Protein AF-V5GYV6-F1 (afdb_monomer_lite)

Radius of gyration: 22.4 Å; chains: 1; bounding box: 56×64×52 Å

Secondary structure (DSSP, 8-state):
---------------------TT-EEEETTEEEEEEEEEEETTEEEEEEEEEESSGGG--BSSEETTEE----SSTT-EEEE-GGG-B--EEHHHHHIIIII-TT-HHHHHHHHHHHHHHHHHTT-SS---TTHHHHHHHHS-GGG-S----TTS-EEE--STT--

Sequence (166 aa):
MLSKGTTSSEMVAESAIPDHNVGGRIECCGHFGTIKYIGPVEGHPGVWLGIDWDDIERGKHNGTVNGIHYFNTRHPKSGSFLRREKVNFGQSLITAIRMRYGERGDELTAKIEEQQLLNFQQSINAPFLELVGFDKIVDKQSDFNSLEVVNVRLQHVNNIGTPYEL

pLDDT: mean 82.66, std 18.91, range [28.53, 98.44]

Organism: Anoplophora glabripennis (NCBI:txid217634)

Foldseek 3Di:
DDDDDDDDDDDDDPPCDPPQDQQAWWDFPHWIWGFFAWQDDPPDDDIKTKTQTPDQQPFQAQQDDPNDHGGGHPDGGRIDIDDPVRIGRFDAPLVLLCLVQADDDPVVSVVVVVVVVVVVCVVVVPPDDDDPPVVVVSVQSNPPVNDPDDDSPPRRHTHNDDPPPD

Structure (mmCIF, N/CA/C/O backbone):
data_AF-V5GYV6-F1
#
_entry.id   AF-V5GYV6-F1
#
loop_
_atom_site.group_PDB
_atom_site.id
_atom_site.type_symbol
_atom_site.label_atom_id
_atom_site.label_alt_id
_atom_site.label_comp_id
_atom_site.label_asym_id
_atom_site.label_entity_id
_atom_site.label_seq_id
_atom_site.pdbx_PDB_ins_code
_atom_site.Cartn_x
_atom_site.Cartn_y
_atom_site.Cartn_z
_atom_site.occupancy
_atom_site.B_iso_or_equiv
_atom_site.auth_seq_id
_atom_site.auth_comp_id
_atom_site.auth_asym_id
_atom_site.auth_atom_id
_atom_site.pdbx_PDB_model_num
ATOM 1 N N . MET A 1 1 ? -20.667 53.707 -2.206 1.00 39.41 1 MET A N 1
ATOM 2 C CA . MET A 1 1 ? -21.195 52.400 -1.765 1.00 39.41 1 MET A CA 1
ATOM 3 C C . MET A 1 1 ? -20.204 51.335 -2.188 1.00 39.41 1 MET A C 1
ATOM 5 O O . MET A 1 1 ? -19.917 51.219 -3.369 1.00 39.41 1 MET A O 1
ATOM 9 N N . LEU A 1 2 ? -19.606 50.663 -1.208 1.00 38.09 2 LEU A N 1
ATOM 10 C CA . LEU A 1 2 ? -18.697 49.535 -1.396 1.00 38.09 2 LEU A CA 1
ATOM 11 C C . LEU A 1 2 ? -19.501 48.312 -1.856 1.00 38.09 2 LEU A C 1
ATOM 13 O O . LEU A 1 2 ? -20.466 47.956 -1.183 1.00 38.09 2 LEU A O 1
ATOM 17 N N . SER A 1 3 ? -19.072 47.642 -2.926 1.00 43.31 3 SER A N 1
ATOM 18 C CA . SER A 1 3 ? -19.415 46.237 -3.166 1.00 43.31 3 SER A CA 1
ATOM 19 C C . SER A 1 3 ? -18.134 45.413 -3.109 1.00 43.31 3 SER A C 1
ATOM 21 O O . SER A 1 3 ? -17.240 45.568 -3.935 1.00 43.31 3 SER A O 1
ATOM 23 N N . LYS A 1 4 ? -18.063 44.575 -2.074 1.00 39.91 4 LYS A N 1
ATOM 24 C CA . LYS A 1 4 ? -17.133 43.451 -1.881 1.00 39.91 4 LYS A CA 1
ATOM 25 C C . LYS A 1 4 ? -17.383 42.458 -3.042 1.00 39.91 4 LYS A C 1
ATOM 27 O O . LYS A 1 4 ? -18.522 42.362 -3.478 1.00 39.91 4 LYS A O 1
ATOM 32 N N . GLY A 1 5 ? -16.393 41.856 -3.701 1.00 34.19 5 GLY A N 1
ATOM 33 C CA . GLY A 1 5 ? -15.470 40.837 -3.186 1.00 34.19 5 GLY A CA 1
ATOM 34 C C . GLY A 1 5 ? -16.038 39.433 -3.469 1.00 34.19 5 GLY A C 1
ATOM 35 O O . GLY A 1 5 ? -17.245 39.276 -3.314 1.00 34.19 5 GLY A O 1
ATOM 36 N N . THR A 1 6 ? -15.164 38.460 -3.805 1.00 28.53 6 THR A N 1
ATOM 37 C CA . THR A 1 6 ? -15.408 36.985 -3.874 1.00 28.53 6 THR A CA 1
ATOM 38 C C . THR A 1 6 ? -15.789 36.470 -5.284 1.00 28.53 6 THR A C 1
ATOM 40 O O . THR A 1 6 ? -16.764 36.942 -5.848 1.00 28.53 6 THR A O 1
ATOM 43 N N . THR A 1 7 ? -15.096 35.533 -5.956 1.00 31.25 7 THR A N 1
ATOM 44 C CA . THR A 1 7 ? -13.918 34.687 -5.642 1.00 31.25 7 THR A CA 1
ATOM 45 C C . THR A 1 7 ? -13.363 34.081 -6.935 1.00 31.25 7 THR A C 1
ATOM 47 O O . THR A 1 7 ? -14.131 33.621 -7.776 1.00 31.25 7 THR A O 1
ATOM 50 N N . SER A 1 8 ? -12.035 33.985 -7.027 1.00 44.38 8 SER A N 1
ATOM 51 C CA . SER A 1 8 ? -11.345 32.929 -7.774 1.00 44.38 8 SER A CA 1
ATOM 52 C C . SER A 1 8 ? -11.657 31.567 -7.154 1.00 44.38 8 SER A C 1
ATOM 54 O O . SER A 1 8 ? -11.610 31.463 -5.930 1.00 44.38 8 SER A O 1
ATOM 56 N N . SER A 1 9 ? -11.916 30.554 -7.985 1.00 41.16 9 SER A N 1
ATOM 57 C CA . SER A 1 9 ? -11.639 29.120 -7.767 1.00 41.16 9 SER A CA 1
ATOM 58 C C . SER A 1 9 ? -12.742 28.268 -8.395 1.00 41.16 9 SER A C 1
ATOM 60 O O . SER A 1 9 ? -13.664 27.839 -7.708 1.00 41.16 9 SER A O 1
ATOM 62 N N . GLU A 1 10 ? -12.608 27.966 -9.684 1.00 33.41 10 GLU A N 1
ATOM 63 C CA . GLU A 1 10 ? -13.287 26.822 -10.292 1.00 33.41 10 GLU A CA 1
ATOM 64 C C . GLU A 1 10 ? -12.214 25.889 -10.871 1.00 33.41 10 GLU A C 1
ATOM 66 O O . GLU A 1 10 ? -11.711 26.060 -11.975 1.00 33.41 10 GLU A O 1
ATOM 71 N N . MET A 1 11 ? -11.794 24.970 -9.995 1.00 33.12 11 MET A N 1
ATOM 72 C CA . MET A 1 11 ? -11.531 23.557 -10.274 1.00 33.12 11 MET A CA 1
ATOM 73 C C . MET A 1 11 ? -10.503 23.232 -11.366 1.00 33.12 11 MET A C 1
ATOM 75 O O . MET A 1 11 ? -10.836 22.848 -12.485 1.00 33.12 11 MET A O 1
ATOM 79 N N . VAL A 1 12 ? -9.228 23.247 -10.972 1.00 33.56 12 VAL A N 1
ATOM 80 C CA . VAL A 1 12 ? -8.207 22.441 -11.649 1.00 33.56 12 VAL A CA 1
ATOM 81 C C . VAL A 1 12 ? -8.351 21.002 -11.152 1.00 33.56 12 VAL A C 1
ATOM 83 O O . VAL A 1 12 ? -8.190 20.750 -9.961 1.00 33.56 12 VAL A O 1
ATOM 86 N N . ALA A 1 13 ? -8.723 20.120 -12.083 1.00 32.81 13 ALA A N 1
ATOM 87 C CA . ALA A 1 13 ? -8.663 18.659 -12.065 1.00 32.81 13 ALA A CA 1
ATOM 88 C C . ALA A 1 13 ? -8.327 18.006 -10.712 1.00 32.81 13 ALA A C 1
ATOM 90 O O . ALA A 1 13 ? -7.162 17.856 -10.343 1.00 32.81 13 ALA A O 1
ATOM 91 N N . GLU A 1 14 ? -9.362 17.517 -10.031 1.00 32.22 14 GLU A N 1
ATOM 92 C CA . GLU A 1 14 ? -9.207 16.433 -9.069 1.00 32.22 14 GLU A CA 1
ATOM 93 C C . GLU A 1 14 ? -8.737 15.211 -9.862 1.00 32.22 14 GLU A C 1
ATOM 95 O O . GLU A 1 14 ? -9.519 14.526 -10.523 1.00 32.22 14 GLU A O 1
ATOM 100 N N . SER A 1 15 ? -7.419 15.005 -9.891 1.00 34.53 15 SER A N 1
ATOM 101 C CA . SER A 1 15 ? -6.814 13.765 -10.356 1.00 34.53 15 SER A CA 1
ATOM 102 C C . SER A 1 15 ? -7.553 12.631 -9.661 1.00 34.53 15 SER A C 1
ATOM 104 O O . SER A 1 15 ? -7.604 12.636 -8.432 1.00 34.53 15 SER A O 1
ATOM 106 N N . ALA A 1 16 ? -8.153 11.710 -10.410 1.00 36.97 16 ALA A N 1
ATOM 107 C CA . ALA A 1 16 ? -8.852 10.562 -9.854 1.00 36.97 16 ALA A CA 1
ATOM 108 C C . ALA A 1 16 ? -7.884 9.746 -8.980 1.00 36.97 16 ALA A C 1
ATOM 110 O O . ALA A 1 16 ? -7.143 8.892 -9.465 1.00 36.97 16 ALA A O 1
ATOM 111 N N . ILE A 1 17 ? -7.848 10.057 -7.684 1.00 42.44 17 ILE A N 1
ATOM 112 C CA . ILE A 1 17 ? -7.145 9.269 -6.682 1.00 42.44 17 ILE A CA 1
ATOM 113 C C . ILE A 1 17 ? -7.894 7.935 -6.656 1.00 42.44 17 ILE A C 1
ATOM 115 O O . ILE A 1 17 ? -9.115 7.957 -6.492 1.00 42.44 17 ILE A O 1
ATOM 119 N N . PRO A 1 18 ? -7.225 6.780 -6.833 1.00 51.72 18 PRO A N 1
ATOM 120 C CA . PRO A 1 18 ? -7.911 5.505 -6.740 1.00 51.72 18 PRO A CA 1
ATOM 121 C C . PRO A 1 18 ? -8.629 5.451 -5.394 1.00 51.72 18 PRO A C 1
ATOM 123 O O . PRO A 1 18 ? -8.003 5.693 -4.360 1.00 51.72 18 PRO A O 1
ATOM 126 N N . ASP A 1 19 ? -9.929 5.162 -5.394 1.00 60.88 19 ASP A N 1
ATOM 127 C CA . ASP A 1 19 ? -10.680 4.969 -4.159 1.00 60.88 19 ASP A CA 1
ATOM 128 C C . ASP A 1 19 ? -10.000 3.853 -3.359 1.00 60.88 19 ASP A C 1
ATOM 130 O O . ASP A 1 19 ? -10.041 2.667 -3.698 1.00 60.88 19 ASP A O 1
ATOM 134 N N . HIS A 1 20 ? -9.258 4.249 -2.325 1.00 75.69 20 HIS A N 1
ATOM 135 C CA . HIS A 1 20 ? -8.551 3.316 -1.465 1.00 75.69 20 HIS A CA 1
ATOM 136 C C . HIS A 1 20 ? -9.592 2.609 -0.613 1.00 75.69 20 HIS A C 1
ATOM 138 O O . HIS A 1 20 ? -10.056 3.146 0.390 1.00 75.69 20 HIS A O 1
ATOM 144 N N . ASN A 1 21 ? -9.971 1.417 -1.055 1.00 88.38 21 ASN A N 1
ATOM 145 C CA . ASN A 1 21 ? -11.055 0.644 -0.476 1.00 88.38 21 ASN A CA 1
ATOM 146 C C . ASN A 1 21 ? -10.567 -0.291 0.632 1.00 88.38 21 ASN A C 1
ATOM 148 O O . ASN A 1 21 ? -9.391 -0.664 0.716 1.00 88.38 21 ASN A O 1
ATOM 152 N N . VAL A 1 22 ? -11.509 -0.729 1.468 1.00 94.25 22 VAL A N 1
ATOM 153 C CA . VAL A 1 22 ? -11.291 -1.868 2.365 1.00 94.25 22 VAL A CA 1
ATOM 154 C C . VAL A 1 22 ? -10.826 -3.073 1.538 1.00 94.25 22 VAL A C 1
ATOM 156 O O . VAL A 1 22 ? -11.363 -3.359 0.472 1.00 94.25 22 VAL A O 1
ATOM 159 N N . GLY A 1 23 ? -9.797 -3.764 2.022 1.00 93.88 23 GLY A N 1
ATOM 160 C CA . GLY A 1 23 ? -9.088 -4.827 1.309 1.00 93.88 23 GLY A CA 1
ATOM 161 C C . GLY A 1 23 ? -7.826 -4.356 0.581 1.00 93.88 23 GLY A C 1
ATOM 162 O O . GLY A 1 23 ? -6.965 -5.185 0.286 1.00 93.88 23 GLY A O 1
ATOM 163 N N . GLY A 1 24 ? -7.663 -3.048 0.358 1.00 92.38 24 GLY A N 1
ATOM 164 C CA . GLY A 1 24 ? -6.474 -2.472 -0.270 1.00 92.38 24 GLY A CA 1
ATOM 165 C C . GLY A 1 24 ? -5.199 -2.698 0.547 1.00 92.38 24 GLY A C 1
ATOM 166 O O . GLY A 1 24 ? -5.217 -2.658 1.782 1.00 92.38 24 GLY A O 1
ATOM 167 N N . ARG A 1 25 ? -4.080 -2.938 -0.145 1.00 93.81 25 ARG A N 1
ATOM 168 C CA . ARG A 1 25 ? -2.759 -3.094 0.478 1.00 93.81 25 ARG A CA 1
ATOM 169 C C . ARG A 1 25 ? -2.057 -1.756 0.576 1.00 93.81 25 ARG A C 1
ATOM 171 O O . ARG A 1 25 ? -2.108 -0.963 -0.360 1.00 93.81 25 ARG A O 1
ATOM 178 N N . ILE A 1 26 ? -1.382 -1.543 1.692 1.00 95.25 26 ILE A N 1
ATOM 179 C CA . ILE A 1 26 ? -0.704 -0.291 1.986 1.00 95.25 26 ILE A CA 1
ATOM 180 C C . ILE A 1 26 ? 0.700 -0.526 2.518 1.00 95.25 26 ILE A C 1
ATOM 182 O O . ILE A 1 26 ? 1.036 -1.626 2.964 1.00 95.25 26 ILE A O 1
ATOM 186 N N . GLU A 1 27 ? 1.492 0.536 2.499 1.00 95.12 27 GLU A N 1
ATOM 187 C CA . GLU A 1 27 ? 2.795 0.624 3.139 1.00 95.12 27 GLU A CA 1
ATOM 188 C C . GLU A 1 27 ? 2.830 1.837 4.084 1.00 95.12 27 GLU A C 1
ATOM 190 O O . GLU A 1 27 ? 2.197 2.867 3.844 1.00 95.12 27 GLU A O 1
ATOM 195 N N . CYS A 1 28 ? 3.514 1.693 5.216 1.00 95.38 28 CYS A N 1
ATOM 196 C CA . CYS A 1 28 ? 3.737 2.772 6.170 1.00 95.38 28 CYS A CA 1
ATOM 197 C C . CYS A 1 28 ? 5.042 2.545 6.940 1.00 95.38 28 CYS A C 1
ATOM 199 O O . CYS A 1 28 ? 5.139 1.637 7.781 1.00 95.38 28 CYS A O 1
ATOM 201 N N . CYS A 1 29 ? 6.020 3.420 6.710 1.00 93.31 29 CYS A N 1
ATOM 202 C CA . CYS A 1 29 ? 7.335 3.387 7.356 1.00 93.31 29 CYS A CA 1
ATOM 203 C C . CYS A 1 29 ? 8.071 2.047 7.161 1.00 93.31 29 CYS A C 1
ATOM 205 O O . CYS A 1 29 ? 8.686 1.545 8.095 1.00 93.31 29 CYS A O 1
ATOM 207 N N . GLY A 1 30 ? 7.967 1.440 5.981 1.00 93.38 30 GLY A N 1
ATOM 208 C CA . GLY A 1 30 ? 8.597 0.170 5.616 1.00 93.38 30 GLY A CA 1
ATOM 209 C C . GLY A 1 30 ? 7.798 -1.083 5.978 1.00 93.38 30 GLY A C 1
ATOM 210 O O . GLY A 1 30 ? 8.257 -2.186 5.693 1.00 93.38 30 GLY A O 1
ATOM 211 N N . HIS A 1 31 ? 6.610 -0.950 6.579 1.00 95.88 31 HIS A N 1
ATOM 212 C CA . HIS A 1 31 ? 5.762 -2.099 6.909 1.00 95.88 31 HIS A CA 1
ATOM 213 C C . HIS A 1 31 ? 4.508 -2.128 6.051 1.00 95.88 31 HIS A C 1
ATOM 215 O O . HIS A 1 31 ? 3.916 -1.090 5.754 1.00 95.88 31 HIS A O 1
ATOM 221 N N . PHE A 1 32 ? 4.074 -3.340 5.719 1.00 95.94 32 PHE A N 1
ATOM 222 C CA . PHE A 1 32 ? 2.935 -3.581 4.849 1.00 95.94 32 PHE A CA 1
ATOM 223 C C . PHE A 1 32 ? 1.728 -4.081 5.634 1.00 95.94 32 PHE A C 1
ATOM 225 O O . PHE A 1 32 ? 1.854 -4.816 6.618 1.00 95.94 32 PHE A O 1
ATOM 232 N N . GLY A 1 33 ? 0.543 -3.685 5.186 1.00 96.62 33 GLY A N 1
ATOM 233 C CA . GLY A 1 33 ? -0.712 -4.078 5.810 1.00 96.62 33 GLY A CA 1
ATOM 234 C C . GLY A 1 33 ? -1.886 -4.012 4.848 1.00 96.62 33 GLY A C 1
ATOM 235 O O . GLY A 1 33 ? -1.758 -3.582 3.700 1.00 96.62 33 GLY A O 1
ATOM 236 N N . THR A 1 34 ? -3.042 -4.453 5.330 1.00 97.00 34 THR A N 1
ATOM 237 C CA . THR A 1 34 ? -4.309 -4.396 4.597 1.00 97.00 34 THR A CA 1
ATOM 238 C C . THR A 1 34 ? -5.279 -3.467 5.311 1.00 97.00 34 THR A C 1
ATOM 240 O O . THR A 1 34 ? -5.470 -3.587 6.521 1.00 97.00 34 THR A O 1
ATOM 243 N N . ILE A 1 35 ? -5.946 -2.589 4.564 1.00 97.50 35 ILE A N 1
ATOM 244 C CA . ILE A 1 35 ? -7.046 -1.774 5.083 1.00 97.50 35 ILE A CA 1
ATOM 245 C C . ILE A 1 35 ? -8.224 -2.697 5.409 1.00 97.50 35 ILE A C 1
ATOM 247 O O . ILE A 1 35 ? -8.715 -3.425 4.550 1.00 97.50 35 ILE A O 1
ATOM 251 N N . LYS A 1 36 ? -8.689 -2.676 6.652 1.00 97.94 36 LYS A N 1
ATOM 252 C CA . LYS A 1 36 ? -9.840 -3.441 7.146 1.00 97.94 36 LYS A CA 1
ATOM 253 C C . LYS A 1 36 ? -11.035 -2.563 7.504 1.00 97.94 36 LYS A C 1
ATOM 255 O O . LYS A 1 36 ? -12.149 -3.068 7.561 1.00 97.94 36 LYS A O 1
ATOM 260 N N . TYR A 1 37 ? -10.809 -1.273 7.729 1.00 98.00 37 TYR A N 1
ATOM 261 C CA . TYR A 1 37 ? -11.851 -0.316 8.084 1.00 98.00 37 TYR A CA 1
ATOM 262 C C . TYR A 1 37 ? -11.495 1.079 7.578 1.00 98.00 37 TYR A C 1
ATOM 264 O O . TYR A 1 37 ? -10.325 1.462 7.605 1.00 98.00 37 TYR A O 1
ATOM 272 N N . ILE A 1 38 ? -12.503 1.839 7.156 1.00 97.38 38 ILE A N 1
ATOM 273 C CA . ILE A 1 38 ? -12.390 3.254 6.799 1.00 97.38 38 ILE A CA 1
ATOM 274 C C . ILE A 1 38 ? -13.586 3.963 7.418 1.00 97.38 38 ILE A C 1
ATOM 276 O O . ILE A 1 38 ? -14.724 3.670 7.058 1.00 97.38 38 ILE A O 1
ATOM 280 N N . GLY A 1 39 ? -13.347 4.879 8.351 1.00 96.12 39 GLY A N 1
ATOM 281 C CA . GLY A 1 39 ? -14.448 5.589 8.995 1.00 96.12 39 GLY A CA 1
ATOM 282 C C . GLY A 1 39 ? -14.073 6.297 10.292 1.00 96.12 39 GLY A C 1
ATOM 283 O O . GLY A 1 39 ? -12.894 6.362 10.647 1.00 96.12 39 GLY A O 1
ATOM 284 N N . PRO A 1 40 ? -15.065 6.853 11.003 1.00 96.69 40 PRO A N 1
ATOM 285 C CA . PRO A 1 40 ? -14.859 7.476 12.306 1.00 96.69 40 PRO A CA 1
ATOM 286 C C . PRO A 1 40 ? -14.471 6.441 13.373 1.00 96.69 40 PRO A C 1
ATOM 288 O O . PRO A 1 40 ? -14.808 5.262 13.257 1.00 96.69 40 PRO A O 1
ATOM 291 N N . VAL A 1 41 ? -13.789 6.891 14.427 1.00 97.31 41 VAL A N 1
ATOM 292 C CA . VAL A 1 41 ? -13.461 6.089 15.617 1.00 97.31 41 VAL A CA 1
ATOM 293 C C . VAL A 1 41 ? -13.887 6.882 16.846 1.00 97.31 41 VAL A C 1
ATOM 295 O O . VAL A 1 41 ? -13.578 8.067 16.958 1.00 97.31 41 VAL A O 1
ATOM 298 N N . GLU A 1 42 ? -14.615 6.251 17.763 1.00 97.25 42 GLU A N 1
ATOM 299 C CA . GLU A 1 42 ? -15.117 6.910 18.968 1.00 97.25 42 GLU A CA 1
ATOM 300 C C . GLU A 1 42 ? -13.979 7.548 19.779 1.00 97.25 42 GLU A C 1
ATOM 302 O O . GLU A 1 42 ? -12.924 6.949 19.994 1.00 97.25 42 GLU A O 1
ATOM 307 N N . GLY A 1 43 ? -14.187 8.798 20.201 1.00 95.56 43 GLY A N 1
ATOM 308 C CA . GLY A 1 43 ? -13.180 9.586 20.915 1.00 95.56 43 GLY A CA 1
ATOM 309 C C . GLY A 1 43 ? -12.079 10.179 20.026 1.00 95.56 43 GLY A C 1
ATOM 310 O O . GLY A 1 43 ? -11.225 10.905 20.531 1.00 95.56 43 GLY A O 1
ATOM 311 N N . HIS A 1 44 ? -12.101 9.933 18.709 1.00 96.06 44 HIS A N 1
ATOM 312 C CA . HIS A 1 44 ? -11.094 10.433 17.776 1.00 96.06 44 HIS A CA 1
ATOM 313 C C . HIS A 1 44 ? -11.730 11.120 16.551 1.00 96.06 44 HIS A C 1
ATOM 315 O O . HIS A 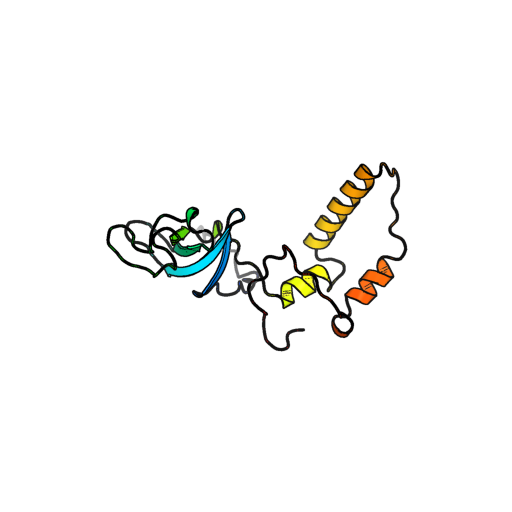1 44 ? -12.340 10.455 15.715 1.00 96.06 44 HIS A O 1
ATOM 321 N N . PRO A 1 45 ? -11.552 12.442 16.365 1.00 95.69 45 PRO A N 1
ATOM 322 C CA . PRO A 1 45 ? -12.211 13.174 15.281 1.00 95.69 45 PRO A CA 1
ATOM 323 C C . PRO A 1 45 ? -11.713 12.750 13.892 1.00 95.69 45 PRO A C 1
ATOM 325 O O . PRO A 1 45 ? -10.554 12.366 13.730 1.00 95.69 45 PRO A O 1
ATOM 328 N N . GLY A 1 46 ? -12.558 12.892 12.870 1.00 94.56 46 GLY A N 1
ATOM 329 C CA . GLY A 1 46 ? -12.217 12.636 11.465 1.00 94.56 46 GLY A CA 1
ATOM 330 C C . GLY A 1 46 ? -12.185 11.154 11.071 1.00 94.56 46 GLY A C 1
ATOM 331 O O . GLY A 1 46 ? -12.516 10.273 11.860 1.00 94.56 46 GLY A O 1
ATOM 332 N N . VAL A 1 47 ? -11.773 10.888 9.830 1.00 95.06 47 VAL A N 1
ATOM 333 C CA . VAL A 1 47 ? -11.701 9.532 9.264 1.00 95.06 47 VAL A CA 1
ATOM 334 C C . VAL A 1 47 ? -10.380 8.860 9.639 1.00 95.06 47 VAL A C 1
ATOM 336 O O . VAL A 1 47 ? -9.317 9.493 9.661 1.00 95.06 47 VAL A O 1
ATOM 339 N N . TRP A 1 48 ? -10.459 7.567 9.930 1.00 97.44 48 TRP A N 1
ATOM 340 C CA . TRP A 1 48 ? -9.341 6.701 10.263 1.00 97.44 48 TRP A CA 1
ATOM 341 C C . TRP A 1 48 ? -9.353 5.441 9.411 1.00 97.44 48 TRP A C 1
ATOM 343 O O . TRP A 1 48 ? -10.404 4.943 9.009 1.00 97.44 48 TRP A O 1
ATOM 353 N N . LEU A 1 49 ? -8.156 4.910 9.191 1.00 98.06 49 LEU A N 1
ATOM 354 C CA . LEU A 1 49 ? -7.928 3.651 8.507 1.00 98.06 49 LEU A CA 1
ATOM 355 C C . LEU A 1 49 ? -7.570 2.595 9.542 1.00 98.06 49 LEU A C 1
ATOM 357 O O . LEU A 1 49 ? -6.530 2.696 10.192 1.00 98.06 49 LEU A O 1
ATOM 361 N N . GLY A 1 50 ? -8.429 1.595 9.696 1.00 98.12 50 GLY A N 1
ATOM 362 C CA . GLY A 1 50 ? -8.102 0.386 10.435 1.00 98.12 50 GLY A CA 1
ATOM 363 C C . GLY A 1 50 ? -7.244 -0.514 9.561 1.00 98.12 50 GLY A C 1
ATOM 364 O O . GLY A 1 50 ? -7.685 -0.923 8.491 1.00 98.12 50 GLY A O 1
ATOM 365 N N . ILE A 1 51 ? -6.023 -0.800 9.995 1.00 98.38 51 ILE A N 1
ATOM 366 C CA . ILE A 1 51 ? -5.033 -1.594 9.270 1.00 98.38 51 ILE A CA 1
ATOM 367 C C . ILE A 1 51 ? -4.782 -2.890 10.030 1.00 98.38 51 ILE A C 1
ATOM 369 O O . ILE A 1 51 ? -4.600 -2.861 11.244 1.00 98.38 51 ILE A O 1
ATOM 373 N N . ASP A 1 52 ? -4.727 -4.003 9.307 1.00 98.44 52 ASP A N 1
ATOM 374 C CA . ASP A 1 52 ? -4.172 -5.270 9.781 1.00 98.44 52 ASP A CA 1
ATOM 375 C C . ASP A 1 52 ? -2.780 -5.466 9.164 1.00 98.44 52 ASP A C 1
ATOM 377 O O . ASP A 1 52 ? -2.657 -5.681 7.953 1.00 98.44 52 ASP A O 1
ATOM 381 N N . TRP A 1 53 ? -1.734 -5.327 9.978 1.00 98.25 53 TRP A N 1
ATOM 382 C CA . TRP A 1 53 ? -0.335 -5.441 9.562 1.00 98.25 53 TRP A CA 1
ATOM 383 C C . TRP A 1 53 ? 0.043 -6.883 9.231 1.00 98.25 53 TRP A C 1
ATOM 385 O O . TRP A 1 53 ? -0.496 -7.826 9.809 1.00 98.25 53 TRP A O 1
ATOM 395 N N . ASP A 1 54 ? 0.970 -7.059 8.289 1.00 96.94 54 ASP A N 1
ATOM 396 C CA . ASP A 1 54 ? 1.591 -8.366 8.030 1.00 96.94 54 ASP A CA 1
ATOM 397 C C . ASP A 1 54 ? 2.573 -8.758 9.128 1.00 96.94 54 ASP A C 1
ATOM 399 O O . ASP A 1 54 ? 2.637 -9.922 9.513 1.00 96.94 54 ASP A O 1
ATOM 403 N N . ASP A 1 55 ? 3.310 -7.774 9.637 1.00 96.88 55 ASP A N 1
ATOM 404 C CA . ASP A 1 55 ? 4.145 -7.927 10.817 1.00 96.88 55 ASP A CA 1
ATOM 405 C C . ASP A 1 55 ? 3.285 -7.773 12.076 1.00 96.88 55 ASP A C 1
ATOM 407 O O . ASP A 1 55 ? 2.724 -6.709 12.353 1.00 96.88 55 ASP A O 1
ATOM 411 N N . ILE A 1 56 ? 3.184 -8.860 12.835 1.00 95.00 56 ILE A N 1
ATOM 412 C CA . ILE A 1 56 ? 2.344 -8.964 14.026 1.00 95.00 56 ILE A CA 1
ATOM 413 C C . ILE A 1 56 ? 2.782 -7.986 15.124 1.00 95.00 56 ILE A C 1
ATOM 415 O O . ILE A 1 56 ? 1.929 -7.491 15.865 1.00 95.00 56 ILE A O 1
ATOM 419 N N . GLU A 1 57 ? 4.075 -7.673 15.210 1.00 95.19 57 GLU A N 1
ATOM 420 C CA . GLU A 1 57 ? 4.635 -6.831 16.272 1.00 95.19 57 GLU A CA 1
ATOM 421 C C . GLU A 1 57 ? 4.448 -5.331 16.002 1.00 95.19 57 GLU A C 1
ATOM 423 O O . GLU A 1 57 ? 4.632 -4.501 16.893 1.00 95.19 57 GLU A O 1
ATOM 428 N N . ARG A 1 58 ? 4.041 -4.951 14.782 1.00 96.06 58 ARG A N 1
ATOM 429 C CA . ARG A 1 58 ? 3.838 -3.543 14.409 1.00 96.06 58 ARG A CA 1
ATOM 430 C C . ARG A 1 58 ? 2.544 -2.953 14.972 1.00 96.06 58 ARG A C 1
ATOM 432 O O . ARG A 1 58 ? 2.449 -1.734 15.153 1.00 96.06 58 ARG A O 1
ATOM 439 N N . GLY A 1 59 ? 1.524 -3.785 15.169 1.00 95.12 59 GLY A N 1
ATOM 440 C CA . GLY A 1 59 ? 0.214 -3.320 15.603 1.00 95.12 59 GLY A CA 1
ATOM 441 C C . GLY A 1 59 ? 0.096 -3.128 17.118 1.00 95.12 59 GLY A C 1
ATOM 442 O O . GLY A 1 59 ? 1.066 -3.165 17.868 1.00 95.12 59 GLY A O 1
ATOM 443 N N . LYS A 1 60 ? -1.129 -2.852 17.568 1.00 96.00 60 LYS A N 1
ATOM 444 C CA . LYS A 1 60 ? -1.456 -2.512 18.961 1.00 96.00 60 LYS A CA 1
ATOM 445 C C . LYS A 1 60 ? -2.690 -3.234 19.492 1.00 96.00 60 LYS A C 1
ATOM 447 O O . LYS A 1 60 ? -2.807 -3.418 20.698 1.00 96.00 60 LYS A O 1
ATOM 452 N N . HIS A 1 61 ? -3.624 -3.598 18.618 1.00 96.94 61 HIS A N 1
ATOM 453 C CA . HIS A 1 61 ? -4.935 -4.120 19.004 1.00 96.94 61 HIS A CA 1
ATOM 454 C C . HIS A 1 61 ? -5.461 -5.142 17.996 1.00 96.94 61 HIS A C 1
ATOM 456 O O . HIS A 1 61 ? -4.886 -5.338 16.931 1.00 96.94 61 HIS A O 1
ATOM 462 N N . ASN A 1 62 ? -6.597 -5.758 18.308 1.00 97.81 62 ASN A N 1
ATOM 463 C CA . ASN A 1 62 ? -7.289 -6.725 17.451 1.00 97.81 62 ASN A CA 1
ATOM 464 C C . ASN A 1 62 ? -8.371 -6.084 16.557 1.00 97.81 62 ASN A C 1
ATOM 466 O O . ASN A 1 62 ? -9.161 -6.787 15.940 1.00 97.81 62 ASN A O 1
ATOM 470 N N . GLY A 1 63 ? -8.428 -4.748 16.547 1.00 97.50 63 GLY A N 1
ATOM 471 C CA . GLY A 1 63 ? -9.441 -3.951 15.843 1.00 97.50 63 GLY A CA 1
ATOM 472 C C . GLY A 1 63 ? -10.569 -3.450 16.750 1.00 97.50 63 GLY A C 1
ATOM 473 O O . GLY A 1 63 ? -11.464 -2.743 16.290 1.00 97.50 63 GLY A O 1
ATOM 474 N N . THR A 1 64 ? -10.485 -3.745 18.050 1.00 98.12 64 THR A N 1
ATOM 475 C CA . THR A 1 64 ? -11.299 -3.121 19.097 1.00 98.12 64 THR A CA 1
ATOM 476 C C . THR A 1 64 ? -10.543 -1.964 19.757 1.00 98.12 64 THR A C 1
ATOM 478 O O . THR A 1 64 ? -9.379 -2.115 20.131 1.00 98.12 64 THR A O 1
ATOM 481 N N . VAL A 1 65 ? -11.207 -0.819 19.939 1.00 96.06 65 VAL A N 1
ATOM 482 C CA . VAL A 1 65 ? -10.688 0.353 20.670 1.00 96.06 65 VAL A CA 1
ATOM 483 C C . VAL A 1 65 ? -11.752 0.825 21.654 1.00 96.06 65 VAL A C 1
ATOM 485 O O . VAL A 1 65 ? -12.911 0.974 21.280 1.00 96.06 65 VAL A O 1
ATOM 488 N N . ASN A 1 66 ? -11.365 1.022 22.919 1.00 93.75 66 ASN A N 1
ATOM 489 C CA . ASN A 1 66 ? -12.258 1.437 24.013 1.00 93.75 66 ASN A CA 1
ATOM 490 C C . ASN A 1 66 ? -13.530 0.572 24.145 1.00 93.75 66 ASN A C 1
ATOM 492 O O . ASN A 1 66 ? -14.603 1.067 24.459 1.00 93.75 66 ASN A O 1
ATOM 496 N N . GLY A 1 67 ? -13.412 -0.735 23.889 1.00 96.12 67 GLY A N 1
ATOM 497 C CA . GLY A 1 67 ? -14.530 -1.684 23.968 1.00 96.12 67 GLY A CA 1
ATOM 498 C C . GLY A 1 67 ? -15.405 -1.767 22.712 1.00 96.12 67 GLY A C 1
ATOM 499 O O . GLY A 1 67 ? -16.209 -2.689 22.612 1.00 96.12 67 GLY A O 1
ATOM 500 N N . ILE A 1 68 ? -15.213 -0.886 21.724 1.00 98.00 68 ILE A N 1
ATOM 501 C CA . ILE A 1 68 ? -15.949 -0.912 20.453 1.00 98.00 68 ILE A CA 1
ATOM 502 C C . ILE A 1 68 ? -15.141 -1.663 19.403 1.00 98.00 68 ILE A C 1
ATOM 504 O O . ILE A 1 68 ? -13.970 -1.357 19.170 1.00 98.00 68 ILE A O 1
ATOM 508 N N . HIS A 1 69 ? -15.770 -2.648 18.768 1.00 98.12 69 HIS A N 1
ATOM 509 C CA . HIS A 1 69 ? -15.167 -3.452 17.713 1.00 98.12 69 HIS A CA 1
ATOM 510 C C . HIS A 1 69 ? -15.432 -2.842 16.332 1.00 98.12 69 HIS A C 1
ATOM 512 O O . HIS A 1 69 ? -16.588 -2.656 15.957 1.00 98.12 69 HIS A O 1
ATOM 518 N N . TYR A 1 70 ? -14.369 -2.571 15.571 1.00 98.31 70 TYR A N 1
ATOM 519 C CA . TYR A 1 70 ? -14.461 -1.957 14.240 1.00 98.31 70 TYR A CA 1
ATOM 520 C C . TYR A 1 70 ? -14.121 -2.930 13.110 1.00 98.31 70 TYR A C 1
ATOM 522 O O . TYR A 1 70 ? -14.714 -2.862 12.036 1.00 98.31 70 TYR A O 1
ATOM 530 N N . PHE A 1 71 ? -13.144 -3.815 13.322 1.00 98.38 71 PHE A N 1
ATOM 531 C CA . PHE A 1 71 ? -12.706 -4.781 12.317 1.00 98.38 71 PHE A CA 1
ATOM 532 C C . PHE A 1 71 ? -11.980 -5.973 12.937 1.00 98.38 71 PHE A C 1
ATOM 534 O O . PHE A 1 71 ? -11.458 -5.884 14.043 1.00 98.38 71 PHE A O 1
ATOM 541 N N . ASN A 1 72 ? -11.883 -7.066 12.179 1.00 98.00 72 ASN A N 1
ATOM 542 C CA . ASN A 1 72 ? -11.098 -8.240 12.553 1.00 98.00 72 ASN A CA 1
ATOM 543 C C . ASN A 1 72 ? -9.671 -8.162 12.001 1.00 98.00 72 ASN A C 1
ATOM 545 O O . ASN A 1 72 ? -9.453 -7.793 10.841 1.00 98.00 72 ASN A O 1
ATOM 549 N N . THR A 1 73 ? -8.710 -8.585 12.815 1.00 97.88 73 THR A N 1
ATOM 550 C CA . THR A 1 73 ? -7.301 -8.741 12.442 1.00 97.88 73 THR A CA 1
ATOM 551 C C . THR A 1 73 ? -6.918 -10.216 12.352 1.00 97.88 73 THR A C 1
ATOM 553 O O . THR A 1 73 ? -7.546 -11.072 12.975 1.00 97.88 73 THR A O 1
ATOM 556 N N . ARG A 1 74 ? -5.858 -10.534 11.599 1.00 96.62 74 ARG A N 1
ATOM 557 C CA . ARG A 1 74 ? -5.291 -11.896 11.570 1.00 96.62 74 ARG A CA 1
ATOM 558 C C . ARG A 1 74 ? -4.665 -12.301 12.903 1.00 96.62 74 ARG A C 1
ATOM 560 O O . ARG A 1 74 ? -4.629 -13.486 13.217 1.00 96.62 74 ARG A O 1
ATOM 567 N N . 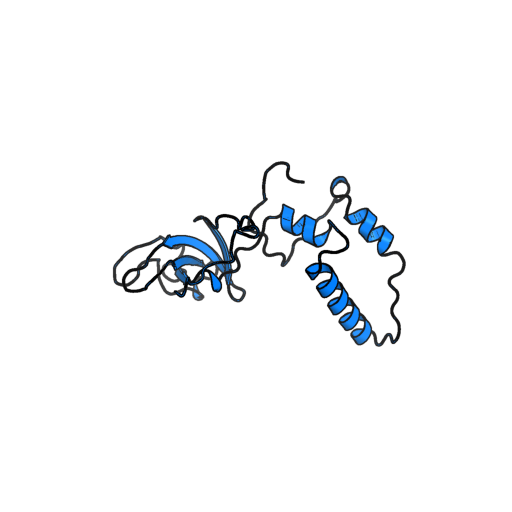HIS A 1 75 ? -4.173 -11.335 13.678 1.00 97.50 75 HIS A N 1
ATOM 568 C CA . HIS A 1 75 ? -3.594 -11.567 14.995 1.00 97.50 75 HIS A CA 1
ATOM 569 C C . HIS A 1 75 ? -4.102 -10.533 16.014 1.00 97.50 75 HIS A C 1
ATOM 571 O O . HIS A 1 75 ? -4.278 -9.367 15.654 1.00 97.50 75 HIS A O 1
ATOM 577 N N . PRO A 1 76 ? -4.277 -10.876 17.307 1.00 96.25 76 PRO A N 1
ATOM 578 C CA . PRO A 1 76 ? -4.797 -9.941 18.312 1.00 96.25 76 PRO A CA 1
ATOM 579 C C . PRO A 1 76 ? -3.999 -8.645 18.517 1.00 96.25 76 PRO A C 1
ATOM 581 O O . PRO A 1 76 ? -4.484 -7.723 19.165 1.00 96.25 76 PRO A O 1
ATOM 584 N N . LYS A 1 77 ? -2.769 -8.584 18.001 1.00 96.19 77 LYS A N 1
ATOM 585 C CA . LYS A 1 77 ? -1.884 -7.418 18.089 1.00 96.19 77 LYS A CA 1
ATOM 586 C C . LYS A 1 77 ? -1.541 -6.794 16.742 1.00 96.19 77 LYS A C 1
ATOM 588 O O . LYS A 1 77 ? -0.868 -5.782 16.739 1.00 96.19 77 LYS A O 1
ATOM 593 N N . SER A 1 78 ? -2.003 -7.327 15.612 1.00 98.00 78 SER A N 1
ATOM 594 C CA . SER A 1 78 ? -1.611 -6.808 14.291 1.00 98.00 78 SER A CA 1
ATOM 595 C C . SER A 1 78 ? -2.425 -5.591 13.834 1.00 98.00 78 SER A C 1
ATOM 597 O O . SER A 1 78 ? -2.143 -5.023 12.786 1.00 98.00 78 SER A O 1
ATOM 599 N N . GLY A 1 79 ? -3.425 -5.150 14.595 1.00 98.19 79 GLY A N 1
ATOM 600 C CA . GLY A 1 79 ? -4.289 -4.027 14.238 1.00 98.19 79 GLY A CA 1
ATOM 601 C C . GLY A 1 79 ? -3.722 -2.659 14.607 1.00 98.19 79 GLY A C 1
ATOM 602 O O . GLY A 1 79 ? -3.090 -2.489 15.650 1.00 98.19 79 GLY A O 1
ATOM 603 N N . SER A 1 80 ? -3.982 -1.643 13.791 1.00 98.25 80 SER A N 1
ATOM 604 C CA . SER A 1 80 ? -3.741 -0.231 14.126 1.00 98.25 80 SER A CA 1
ATOM 605 C C . SER A 1 80 ? -4.758 0.688 13.470 1.00 98.25 80 SER A C 1
ATOM 607 O O . SER A 1 80 ? -5.310 0.348 12.431 1.00 98.25 80 SER A O 1
ATOM 609 N N . PHE A 1 81 ? -4.940 1.880 14.032 1.00 98.06 81 PHE A N 1
ATOM 610 C CA . PHE A 1 81 ? -5.597 2.990 13.350 1.00 98.06 81 PHE A CA 1
ATOM 611 C C . PHE A 1 81 ? -4.569 4.016 12.876 1.00 98.06 81 PHE A C 1
ATOM 613 O O . PHE A 1 81 ? -3.759 4.509 13.664 1.00 98.06 81 PHE A O 1
ATOM 620 N N . LEU A 1 82 ? -4.608 4.341 11.584 1.00 97.19 82 LEU A N 1
ATOM 621 C CA . LEU A 1 82 ? -3.756 5.347 10.956 1.00 97.19 82 LEU A CA 1
ATOM 622 C C . LEU A 1 82 ? -4.577 6.445 10.287 1.00 97.19 82 LEU A C 1
ATOM 624 O O . LEU A 1 82 ? -5.726 6.259 9.889 1.00 97.19 82 LEU A O 1
ATOM 628 N N . ARG A 1 83 ? -3.936 7.602 10.149 1.00 95.75 83 ARG A N 1
ATOM 629 C CA . ARG A 1 83 ? -4.416 8.705 9.324 1.00 95.75 83 ARG A CA 1
ATOM 630 C C . ARG A 1 83 ? -4.013 8.490 7.872 1.00 95.75 83 ARG A C 1
ATOM 632 O O . ARG A 1 83 ? -2.934 7.950 7.623 1.00 95.75 83 ARG A O 1
ATOM 639 N N . ARG A 1 84 ? -4.861 8.931 6.939 1.00 93.88 84 ARG A N 1
ATOM 640 C CA . ARG A 1 84 ? -4.665 8.737 5.495 1.00 93.88 84 ARG A CA 1
ATOM 641 C C . ARG A 1 84 ? -3.321 9.291 5.027 1.00 93.88 84 ARG A C 1
ATOM 643 O O . ARG A 1 84 ? -2.637 8.634 4.258 1.00 93.88 84 ARG A O 1
ATOM 650 N N . GLU A 1 85 ? -2.897 10.429 5.567 1.00 93.38 85 GLU A N 1
ATOM 651 C CA . GLU A 1 85 ? -1.672 11.133 5.163 1.00 93.38 85 GLU A CA 1
ATOM 652 C C . GLU A 1 85 ? -0.388 10.394 5.577 1.00 93.38 85 GLU A C 1
ATOM 654 O O . GLU A 1 85 ? 0.699 10.728 5.121 1.00 93.38 85 GLU A O 1
ATOM 659 N N . LYS A 1 86 ? -0.493 9.388 6.456 1.00 93.56 86 LYS A N 1
ATOM 660 C CA . LYS A 1 86 ? 0.643 8.565 6.901 1.00 93.56 86 LYS A CA 1
ATOM 661 C C . LYS A 1 86 ? 0.813 7.284 6.091 1.00 93.56 86 LYS A C 1
ATOM 663 O O . LYS A 1 86 ? 1.679 6.476 6.423 1.00 93.56 86 LYS A O 1
ATOM 668 N N . VAL A 1 87 ? -0.056 7.054 5.113 1.00 94.62 87 VAL A N 1
ATOM 669 C CA . VAL A 1 87 ? -0.175 5.775 4.425 1.00 94.62 87 VAL A CA 1
ATOM 670 C C . VAL A 1 87 ? 0.175 5.950 2.958 1.00 94.62 87 VAL A C 1
ATOM 672 O O . VAL A 1 87 ? -0.395 6.786 2.263 1.00 94.62 87 VAL A O 1
ATOM 675 N N . ASN A 1 88 ? 1.099 5.122 2.488 1.00 94.19 88 ASN A N 1
ATOM 676 C CA . ASN A 1 88 ? 1.357 4.937 1.075 1.00 94.19 88 ASN A CA 1
ATOM 677 C C . ASN A 1 88 ? 0.385 3.880 0.542 1.00 94.19 88 ASN A C 1
ATOM 679 O O . ASN A 1 88 ? 0.426 2.712 0.940 1.00 94.19 88 ASN A O 1
ATOM 683 N N . PHE A 1 89 ? -0.505 4.301 -0.351 1.00 92.81 89 PHE A N 1
ATOM 684 C CA . PHE A 1 89 ? -1.516 3.434 -0.949 1.00 92.81 89 PHE A CA 1
ATOM 685 C C . PHE A 1 89 ? -1.028 2.685 -2.175 1.00 92.81 89 PHE A C 1
ATOM 687 O O . PHE A 1 89 ? -1.827 2.001 -2.801 1.00 92.81 89 PHE A O 1
ATOM 694 N N . GLY A 1 90 ? 0.253 2.798 -2.514 1.00 91.12 90 GLY A N 1
ATOM 695 C CA . GLY A 1 90 ? 0.820 2.122 -3.660 1.00 91.12 90 GLY A CA 1
ATOM 696 C C . GLY A 1 90 ? 0.183 2.540 -4.980 1.00 91.12 90 GLY A C 1
ATOM 697 O O . GLY A 1 90 ? -0.485 3.568 -5.092 1.00 91.12 90 GLY A O 1
ATOM 698 N N . GLN A 1 91 ? 0.410 1.713 -5.990 1.00 89.94 91 GLN A N 1
ATOM 699 C CA . GLN A 1 91 ? -0.082 1.937 -7.342 1.00 89.94 91 GLN A CA 1
ATOM 700 C C . GLN A 1 91 ? -0.399 0.618 -8.041 1.00 89.94 91 GLN A C 1
ATOM 702 O O . GLN A 1 91 ? -0.089 -0.472 -7.546 1.00 89.94 91 GLN A O 1
ATOM 707 N N . SER A 1 92 ? -1.031 0.715 -9.206 1.00 91.12 92 SER A N 1
ATOM 708 C CA . SER A 1 92 ? -1.292 -0.463 -10.021 1.00 91.12 92 SER A CA 1
ATOM 709 C C . SER A 1 92 ? -0.017 -0.996 -10.678 1.00 91.12 92 SER A C 1
ATOM 711 O O . SER A 1 92 ? 0.954 -0.261 -10.883 1.00 91.12 92 SER A O 1
ATOM 713 N N . LEU A 1 93 ? -0.026 -2.281 -11.035 1.00 91.00 93 LEU A N 1
ATOM 714 C CA . LEU A 1 93 ? 1.039 -2.913 -11.807 1.00 91.00 93 LEU A CA 1
ATOM 715 C C . LEU A 1 93 ? 1.231 -2.182 -13.135 1.00 91.00 93 LEU A C 1
ATOM 717 O O . LEU A 1 93 ? 2.362 -1.874 -13.495 1.00 91.00 93 LEU A O 1
ATOM 721 N N . ILE A 1 94 ? 0.131 -1.855 -13.815 1.00 90.62 94 ILE A N 1
ATOM 722 C CA . ILE A 1 94 ? 0.145 -1.131 -15.087 1.00 90.62 94 ILE A CA 1
ATOM 723 C C . ILE A 1 94 ? 0.806 0.243 -14.926 1.00 90.62 94 ILE A C 1
ATOM 725 O O . ILE A 1 94 ? 1.697 0.594 -15.699 1.00 90.62 94 ILE A O 1
ATOM 729 N N . THR A 1 95 ? 0.441 0.994 -13.884 1.00 88.62 95 THR A N 1
ATOM 730 C CA . THR A 1 95 ? 1.065 2.287 -13.569 1.00 88.62 95 THR A CA 1
ATOM 731 C C . THR A 1 95 ? 2.566 2.124 -13.334 1.00 88.62 95 THR A C 1
ATOM 733 O O . THR A 1 95 ? 3.353 2.844 -13.936 1.00 88.62 95 THR A O 1
ATOM 736 N N . ALA A 1 96 ? 2.981 1.136 -12.536 1.00 90.19 96 ALA A N 1
ATOM 737 C CA . ALA A 1 96 ? 4.396 0.891 -12.261 1.00 90.19 96 ALA A CA 1
ATOM 738 C C . ALA A 1 96 ? 5.195 0.493 -13.515 1.00 90.19 96 ALA A C 1
ATOM 740 O O . ALA A 1 96 ? 6.351 0.892 -13.655 1.00 90.19 96 ALA A O 1
ATOM 741 N N . ILE A 1 97 ? 4.594 -0.276 -14.429 1.00 89.81 97 ILE A N 1
ATOM 742 C CA . ILE A 1 97 ? 5.203 -0.626 -15.720 1.00 89.81 97 ILE A CA 1
ATOM 743 C C . ILE A 1 97 ? 5.402 0.631 -16.558 1.00 89.81 97 ILE A C 1
ATOM 745 O O . ILE A 1 97 ? 6.510 0.880 -17.023 1.00 89.81 97 ILE A O 1
ATOM 749 N N . ARG A 1 98 ? 4.359 1.454 -16.700 1.00 86.38 98 ARG A N 1
ATOM 750 C CA . ARG A 1 98 ? 4.430 2.707 -17.460 1.00 86.38 98 ARG A CA 1
ATOM 751 C C . ARG A 1 98 ? 5.456 3.673 -16.880 1.00 86.38 98 ARG A C 1
ATOM 753 O O . ARG A 1 98 ? 6.263 4.202 -17.629 1.00 86.38 98 ARG A O 1
ATOM 760 N N . MET A 1 99 ? 5.485 3.850 -15.562 1.00 83.38 99 MET A N 1
ATOM 761 C CA . MET A 1 99 ? 6.462 4.732 -14.916 1.00 83.38 99 MET A CA 1
ATOM 762 C C . MET A 1 99 ? 7.904 4.271 -15.125 1.00 83.38 99 MET A C 1
ATOM 764 O O . MET A 1 99 ? 8.806 5.100 -15.204 1.00 83.38 99 MET A O 1
ATOM 768 N N . ARG A 1 100 ? 8.134 2.954 -15.194 1.00 84.62 100 ARG A N 1
ATOM 769 C CA . ARG A 1 100 ? 9.483 2.397 -15.325 1.00 84.62 100 ARG A CA 1
ATOM 770 C C . ARG A 1 100 ? 9.956 2.255 -16.768 1.00 84.62 100 ARG A C 1
ATOM 772 O O . ARG A 1 100 ? 11.153 2.347 -17.008 1.00 84.62 100 ARG A O 1
ATOM 779 N N . TYR A 1 101 ? 9.048 1.961 -17.690 1.00 85.88 101 TYR A N 1
ATOM 780 C CA . TYR A 1 101 ? 9.392 1.566 -19.055 1.00 85.88 101 TYR A CA 1
ATOM 781 C C . TYR A 1 101 ? 8.760 2.469 -20.123 1.00 85.88 101 TYR A C 1
ATOM 783 O O . TYR A 1 101 ? 9.218 2.453 -21.254 1.00 85.88 101 TYR A O 1
ATOM 791 N N . GLY A 1 102 ? 7.727 3.249 -19.793 1.00 78.12 102 GLY A N 1
ATOM 792 C CA . GLY A 1 102 ? 6.792 3.823 -20.763 1.00 78.12 102 GLY A CA 1
ATOM 793 C C . GLY A 1 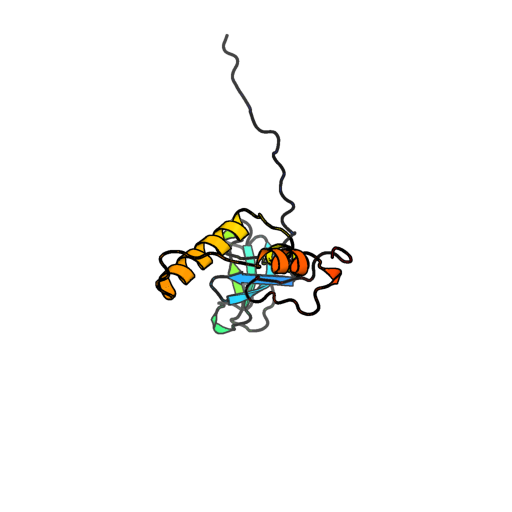102 ? 7.184 5.115 -21.461 1.00 78.12 102 GLY A C 1
ATOM 794 O O . GLY A 1 102 ? 6.911 5.229 -22.649 1.00 78.12 102 GLY A O 1
ATOM 795 N N . GLU A 1 103 ? 7.800 6.091 -20.789 1.00 66.56 103 GLU A N 1
ATOM 796 C CA . GLU A 1 103 ? 8.101 7.376 -21.437 1.00 66.56 103 GLU A CA 1
ATOM 797 C C . GLU A 1 103 ? 9.398 8.029 -20.952 1.00 66.56 103 GLU A C 1
ATOM 799 O O . GLU A 1 103 ? 9.702 8.078 -19.759 1.00 66.56 103 GLU A O 1
ATOM 804 N N . ARG A 1 104 ? 10.128 8.620 -21.909 1.00 60.94 104 ARG A N 1
ATOM 805 C CA . ARG A 1 104 ? 11.146 9.643 -21.654 1.00 60.94 104 ARG A CA 1
ATOM 806 C C . ARG A 1 104 ? 10.448 10.918 -21.179 1.00 60.94 104 ARG A C 1
ATOM 808 O O . ARG A 1 104 ? 9.994 11.695 -22.014 1.00 60.94 104 ARG A O 1
ATOM 815 N N . GLY A 1 105 ? 10.411 11.166 -19.872 1.00 54.81 105 GLY A N 1
ATOM 816 C CA . GLY A 1 105 ? 10.143 12.518 -19.369 1.00 54.81 105 GLY A CA 1
ATOM 817 C C . GLY A 1 105 ? 8.990 12.716 -18.390 1.00 54.81 105 GLY A C 1
ATOM 818 O O . GLY A 1 105 ? 8.473 13.829 -18.333 1.00 54.81 105 GLY A O 1
ATOM 819 N N . ASP A 1 106 ? 8.630 11.734 -17.558 1.00 54.34 106 ASP A N 1
ATOM 820 C CA . ASP A 1 106 ? 8.060 12.123 -16.259 1.00 54.34 106 ASP A CA 1
ATOM 821 C C . ASP A 1 106 ? 9.145 12.908 -15.498 1.00 54.34 106 ASP A C 1
ATOM 823 O O . ASP A 1 106 ? 10.269 12.426 -15.333 1.00 54.34 106 ASP A O 1
ATOM 827 N N . GLU A 1 107 ? 8.830 14.133 -15.069 1.00 53.84 107 GLU A N 1
ATOM 828 C CA . GLU A 1 107 ? 9.739 15.016 -14.330 1.00 53.84 107 GLU A CA 1
ATOM 829 C C . GLU A 1 107 ? 10.314 14.302 -13.096 1.00 53.84 107 GLU A C 1
ATOM 831 O O . GLU A 1 107 ? 11.462 14.534 -12.711 1.00 53.84 107 GLU A O 1
ATOM 836 N N . LEU A 1 108 ? 9.537 13.395 -12.494 1.00 51.78 108 LEU A N 1
ATOM 837 C CA . LEU A 1 108 ? 9.979 12.573 -11.376 1.00 51.78 108 LEU A CA 1
ATOM 838 C C . LEU A 1 108 ? 10.987 11.494 -11.804 1.00 51.78 108 LEU A C 1
ATOM 840 O O . LEU A 1 108 ? 12.033 11.362 -11.166 1.00 51.78 108 LEU A O 1
ATOM 844 N N . THR A 1 109 ? 10.714 10.752 -12.880 1.00 60.97 109 THR A N 1
ATOM 845 C CA . THR A 1 109 ? 11.620 9.709 -13.395 1.00 60.97 109 THR A CA 1
ATOM 846 C C . THR A 1 109 ? 12.924 10.317 -13.901 1.00 60.97 109 THR A C 1
ATOM 848 O O . THR A 1 109 ? 13.993 9.839 -13.532 1.00 60.97 109 THR A O 1
ATOM 851 N N . ALA A 1 110 ? 12.856 11.439 -14.621 1.00 62.75 110 ALA A N 1
ATOM 852 C CA . ALA A 1 110 ? 14.034 12.168 -15.085 1.00 62.75 110 ALA A CA 1
ATOM 853 C C . ALA A 1 110 ? 14.917 12.647 -13.918 1.00 62.75 110 ALA A C 1
ATOM 855 O O . ALA A 1 110 ? 16.134 12.487 -13.963 1.00 62.75 110 ALA A O 1
ATOM 856 N N . LYS A 1 111 ? 14.319 13.165 -12.833 1.00 58.16 111 LYS A N 1
ATOM 857 C CA . LYS A 1 111 ? 15.058 13.564 -11.619 1.00 58.16 111 LYS A CA 1
ATOM 858 C C . LYS A 1 111 ? 15.685 12.375 -10.889 1.00 58.16 111 LYS A C 1
ATOM 860 O O . LYS A 1 111 ? 16.788 12.501 -10.359 1.00 58.16 111 LYS A O 1
ATOM 865 N N . ILE A 1 112 ? 14.993 11.235 -10.827 1.00 62.91 112 ILE A N 1
ATOM 866 C CA . ILE A 1 112 ? 15.526 10.008 -10.215 1.00 62.91 112 ILE A CA 1
ATOM 867 C C . ILE A 1 112 ? 16.715 9.491 -11.029 1.00 62.91 112 ILE A C 1
ATOM 869 O O . ILE A 1 112 ? 17.760 9.194 -10.450 1.00 62.91 112 ILE A O 1
ATOM 873 N N . GLU A 1 113 ? 16.577 9.420 -12.352 1.00 72.31 113 GLU A N 1
ATOM 874 C CA . GLU A 1 113 ? 17.650 9.008 -13.259 1.00 72.31 113 GLU A CA 1
ATOM 875 C C . GLU A 1 113 ? 18.844 9.967 -13.189 1.00 72.31 113 GLU A C 1
ATOM 877 O O . GLU A 1 113 ? 19.978 9.508 -13.083 1.00 72.31 113 GLU A O 1
ATOM 882 N N . GLU A 1 114 ? 18.612 11.283 -13.139 1.00 74.88 114 GLU A N 1
ATOM 883 C CA . GLU A 1 114 ? 19.662 12.296 -12.984 1.00 74.88 114 GLU A CA 1
ATOM 884 C C . GLU A 1 114 ? 20.426 12.129 -11.662 1.00 74.88 114 GLU A C 1
ATOM 886 O O . GLU A 1 114 ? 21.656 12.053 -11.658 1.00 74.88 114 GLU A O 1
ATOM 891 N N . GLN A 1 115 ? 19.724 12.006 -10.530 1.00 75.56 115 GLN A N 1
ATOM 892 C CA . GLN A 1 115 ? 20.369 11.788 -9.231 1.00 75.56 115 GLN A CA 1
ATOM 893 C C . GLN A 1 115 ? 21.158 10.476 -9.195 1.00 75.56 115 GLN A C 1
ATOM 895 O O . GLN A 1 115 ? 22.262 10.427 -8.648 1.00 75.56 115 GLN A O 1
ATOM 900 N N . GLN A 1 116 ? 20.615 9.407 -9.778 1.00 79.19 116 GLN A N 1
ATOM 901 C CA . GLN A 1 116 ? 21.314 8.129 -9.887 1.00 79.19 116 GLN A CA 1
ATOM 902 C C . GLN A 1 116 ? 22.557 8.238 -10.771 1.00 79.19 116 GLN A C 1
ATOM 904 O O . GLN A 1 116 ? 23.602 7.697 -10.407 1.00 79.19 116 GLN A O 1
ATOM 909 N N . LEU A 1 117 ? 22.470 8.970 -11.881 1.00 79.31 117 LEU A N 1
ATOM 910 C CA . LEU A 1 117 ? 23.582 9.187 -12.796 1.00 79.31 117 LEU A CA 1
ATOM 911 C C . LEU A 1 117 ? 24.709 9.984 -12.133 1.00 79.31 117 LEU A C 1
ATOM 913 O O . LEU A 1 117 ? 25.871 9.595 -12.236 1.00 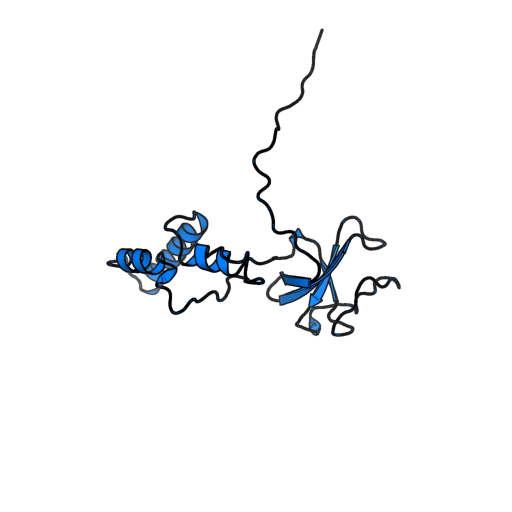79.31 117 LEU A O 1
ATOM 917 N N . LEU A 1 118 ? 24.366 11.037 -11.386 1.00 83.19 118 LEU A N 1
ATOM 918 C CA . LEU A 1 118 ? 25.317 11.837 -10.610 1.00 83.19 118 LEU A CA 1
ATOM 919 C C . LEU A 1 118 ? 26.007 11.001 -9.525 1.00 83.19 118 LEU A C 1
ATOM 921 O O . LEU A 1 118 ? 27.233 11.026 -9.402 1.00 83.19 118 LEU A O 1
ATOM 925 N N . ASN A 1 119 ? 25.239 10.216 -8.766 1.00 86.38 119 ASN A N 1
ATOM 926 C CA . ASN A 1 119 ? 25.792 9.320 -7.748 1.00 86.38 119 ASN A CA 1
ATOM 927 C C . ASN A 1 119 ? 26.720 8.269 -8.369 1.00 86.38 119 ASN A C 1
ATOM 929 O O . ASN A 1 119 ? 27.790 7.980 -7.829 1.00 86.38 119 ASN A O 1
ATOM 933 N N . PHE A 1 120 ? 26.337 7.710 -9.519 1.00 82.81 120 PHE A N 1
ATOM 934 C CA . PHE A 1 120 ? 27.165 6.756 -10.241 1.00 82.81 120 PHE A CA 1
ATOM 935 C C . PHE A 1 120 ? 28.468 7.408 -10.706 1.00 82.81 120 PHE A C 1
ATOM 937 O O . PHE A 1 120 ? 29.537 6.896 -10.377 1.00 82.81 120 PHE A O 1
ATOM 944 N N . GLN A 1 121 ? 28.385 8.566 -11.367 1.00 88.00 121 GLN A N 1
ATOM 945 C CA . GLN A 1 121 ? 29.531 9.351 -11.824 1.00 88.00 121 GLN A CA 1
ATOM 946 C C . GLN A 1 121 ? 30.537 9.612 -10.690 1.00 88.00 121 GLN A C 1
ATOM 948 O O . GLN A 1 121 ? 31.741 9.412 -10.872 1.00 88.00 121 GLN A O 1
ATOM 953 N N . GLN A 1 122 ? 30.042 9.993 -9.506 1.00 89.88 122 GLN A N 1
ATOM 954 C CA . GLN A 1 122 ? 30.859 10.168 -8.302 1.00 89.88 122 GLN A CA 1
ATOM 955 C C . GLN A 1 122 ? 31.487 8.852 -7.829 1.00 89.88 122 GLN A C 1
ATOM 957 O O . GLN A 1 122 ? 32.681 8.815 -7.537 1.00 89.88 122 GLN A O 1
ATOM 962 N N . SER A 1 123 ? 30.713 7.762 -7.782 1.00 92.56 123 SER A N 1
ATOM 963 C CA . SER A 1 123 ? 31.187 6.460 -7.289 1.00 92.56 123 SER A CA 1
ATOM 964 C C . SER A 1 123 ? 32.315 5.858 -8.130 1.00 92.56 123 SER A C 1
ATOM 966 O O . SER A 1 123 ? 33.187 5.180 -7.589 1.00 92.56 123 SER A O 1
ATOM 968 N N . ILE A 1 124 ? 32.325 6.134 -9.437 1.00 90.81 124 ILE A N 1
ATOM 969 C CA . ILE A 1 124 ? 33.371 5.671 -10.356 1.00 90.81 124 ILE A CA 1
ATOM 970 C C . ILE A 1 124 ? 34.460 6.724 -10.601 1.00 90.81 124 ILE A C 1
ATOM 972 O O . ILE A 1 124 ? 35.369 6.480 -11.391 1.00 90.81 124 ILE A O 1
ATOM 976 N N . ASN A 1 125 ? 34.377 7.886 -9.939 1.00 91.19 125 ASN A N 1
ATOM 977 C CA . ASN A 1 125 ? 35.279 9.024 -10.117 1.00 91.19 125 ASN A CA 1
ATOM 978 C C . ASN A 1 125 ? 35.467 9.422 -11.598 1.00 91.19 125 ASN A C 1
ATOM 980 O O . ASN A 1 125 ? 36.588 9.639 -12.062 1.00 91.19 125 ASN A O 1
ATOM 984 N N . ALA A 1 126 ? 34.369 9.485 -12.359 1.00 88.88 126 ALA A N 1
ATOM 985 C CA . ALA A 1 126 ? 34.388 9.852 -13.773 1.00 88.88 126 ALA A CA 1
ATOM 986 C C . ALA A 1 126 ? 34.062 11.349 -13.938 1.00 88.88 126 ALA A C 1
ATOM 988 O O . ALA A 1 126 ? 32.905 11.737 -13.808 1.00 88.88 126 ALA A O 1
ATOM 989 N N . PRO A 1 127 ? 35.027 12.235 -14.243 1.00 84.06 127 PRO A N 1
ATOM 990 C CA . PRO A 1 127 ? 34.755 13.673 -14.375 1.00 84.06 127 PRO A CA 1
ATOM 991 C C . PRO A 1 127 ? 33.830 14.015 -15.558 1.00 84.06 127 PRO A C 1
ATOM 993 O O . PRO A 1 127 ? 33.229 15.085 -15.573 1.00 84.06 127 PRO A O 1
ATOM 996 N N . PHE A 1 128 ? 33.679 13.099 -16.518 1.00 82.06 128 PHE A N 1
ATOM 997 C CA . PHE A 1 128 ? 32.720 13.169 -17.617 1.00 82.06 128 PHE A CA 1
ATOM 998 C C . PHE A 1 128 ? 32.085 11.790 -17.820 1.00 82.06 128 PHE A C 1
ATOM 1000 O O . PHE A 1 128 ? 32.796 10.782 -17.818 1.00 82.06 128 PHE A O 1
ATOM 1007 N N . LEU A 1 129 ? 30.763 11.751 -17.988 1.00 80.25 129 LEU A N 1
ATOM 1008 C CA . LEU A 1 129 ? 29.993 10.531 -18.208 1.00 80.25 129 LEU A CA 1
ATOM 1009 C C . LEU A 1 129 ? 29.009 10.755 -19.359 1.00 80.25 129 LEU A C 1
ATOM 1011 O O . LEU A 1 129 ? 28.154 11.632 -19.283 1.00 80.25 129 LEU A O 1
ATOM 1015 N N . GLU A 1 130 ? 29.125 9.939 -20.404 1.00 79.31 130 GLU A N 1
ATOM 1016 C CA . GLU A 1 130 ? 28.218 9.928 -21.553 1.00 79.31 130 GLU A CA 1
ATOM 1017 C C . GLU A 1 130 ? 27.566 8.547 -21.672 1.00 79.31 130 GLU A C 1
ATOM 1019 O O . GLU A 1 130 ? 28.247 7.520 -21.731 1.00 79.31 130 GLU A O 1
ATOM 1024 N N . LEU A 1 131 ? 26.235 8.514 -21.703 1.00 73.62 131 LEU A N 1
ATOM 1025 C CA . LEU A 1 131 ? 25.460 7.282 -21.823 1.00 73.62 131 LEU A CA 1
ATOM 1026 C C . LEU A 1 131 ? 25.209 6.943 -23.296 1.00 73.62 131 LEU A C 1
ATOM 1028 O O . LEU A 1 131 ? 24.148 7.221 -23.851 1.00 73.62 131 LEU A O 1
ATOM 1032 N N . VAL A 1 132 ? 26.185 6.314 -23.946 1.00 76.44 132 VAL A N 1
ATOM 1033 C CA . VAL A 1 132 ? 26.057 5.944 -25.362 1.00 76.44 132 VAL A CA 1
ATOM 1034 C C . VAL A 1 132 ? 25.148 4.723 -25.528 1.00 76.44 132 VAL A C 1
ATOM 1036 O O . VAL A 1 132 ? 25.330 3.693 -24.881 1.00 76.44 132 VAL A O 1
ATOM 1039 N N . GLY A 1 133 ? 24.179 4.813 -26.443 1.00 73.50 133 GLY A N 1
ATOM 1040 C CA . GLY A 1 133 ? 23.329 3.684 -26.839 1.00 73.50 133 GLY A CA 1
ATOM 1041 C C . GLY A 1 133 ? 22.165 3.375 -25.894 1.00 73.50 133 GLY A C 1
ATOM 1042 O O . GLY A 1 133 ? 21.357 2.506 -26.223 1.00 73.50 133 GLY A O 1
ATOM 1043 N N . PHE A 1 134 ? 22.032 4.106 -24.783 1.00 76.00 134 PHE A N 1
ATOM 1044 C CA . PHE A 1 134 ? 20.874 4.012 -23.890 1.00 76.00 134 PHE A CA 1
ATOM 1045 C C . PHE A 1 134 ? 19.573 4.395 -24.592 1.00 76.00 134 PHE A C 1
ATOM 1047 O O . PHE A 1 134 ? 18.543 3.792 -24.322 1.00 76.00 134 PHE A O 1
ATOM 1054 N N . ASP A 1 135 ? 19.636 5.286 -25.577 1.00 78.62 135 ASP A N 1
ATOM 1055 C CA . ASP A 1 135 ? 18.497 5.659 -26.416 1.00 78.62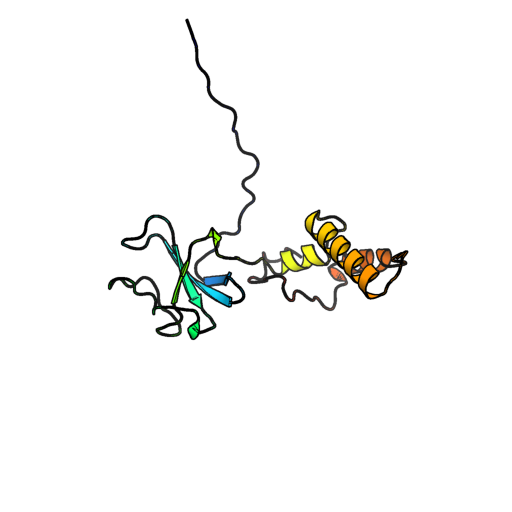 135 ASP A CA 1
ATOM 1056 C C . ASP A 1 135 ? 17.820 4.444 -27.053 1.00 78.62 135 ASP A C 1
ATOM 1058 O O . ASP A 1 135 ? 16.615 4.266 -26.934 1.00 78.62 135 ASP A O 1
ATOM 1062 N N . LYS A 1 136 ? 18.618 3.529 -27.615 1.00 81.38 136 LYS A N 1
ATOM 1063 C CA . LYS A 1 136 ? 18.111 2.289 -28.218 1.00 81.38 136 LYS A CA 1
ATOM 1064 C C . LYS A 1 136 ? 17.487 1.353 -27.185 1.00 81.38 136 LYS A C 1
ATOM 1066 O O . LYS A 1 136 ? 16.606 0.568 -27.522 1.00 81.38 136 LYS A O 1
ATOM 1071 N N . ILE A 1 137 ? 17.990 1.380 -25.949 1.00 80.25 137 ILE A N 1
ATOM 1072 C CA . ILE A 1 137 ? 17.453 0.577 -24.846 1.00 80.25 137 ILE A CA 1
ATOM 1073 C C . ILE A 1 137 ? 16.101 1.140 -24.424 1.00 80.25 137 ILE A C 1
ATOM 1075 O O . ILE A 1 137 ? 15.165 0.367 -24.260 1.00 80.25 137 ILE A O 1
ATOM 1079 N N . VAL A 1 138 ? 15.999 2.462 -24.295 1.00 80.25 138 VAL A N 1
ATOM 1080 C CA . VAL A 1 138 ? 14.757 3.158 -23.957 1.00 80.25 138 VAL A CA 1
ATOM 1081 C C . VAL A 1 138 ? 13.705 2.933 -25.038 1.00 80.25 138 VAL A C 1
ATOM 1083 O O . VAL A 1 138 ? 12.606 2.509 -24.707 1.00 80.25 138 VAL A O 1
ATOM 1086 N N . ASP A 1 139 ? 14.059 3.096 -26.315 1.00 83.25 139 ASP A N 1
ATOM 1087 C CA . ASP A 1 139 ? 13.153 2.844 -27.445 1.00 83.25 139 ASP A CA 1
ATOM 1088 C C . ASP A 1 139 ? 12.659 1.390 -27.477 1.00 83.25 139 ASP A C 1
ATOM 1090 O O . ASP A 1 139 ? 11.511 1.119 -27.819 1.00 83.25 139 ASP A O 1
ATOM 1094 N N . LYS A 1 140 ? 13.521 0.431 -27.113 1.00 85.31 140 LYS A N 1
ATOM 1095 C CA . LYS A 1 140 ? 13.130 -0.979 -27.025 1.00 85.31 140 LYS A CA 1
ATOM 1096 C C . LYS A 1 140 ? 12.238 -1.249 -25.812 1.00 85.31 140 LYS A C 1
ATOM 1098 O O . LYS A 1 140 ? 11.317 -2.047 -25.903 1.00 85.31 140 LYS A O 1
ATOM 1103 N N . GLN A 1 141 ? 12.538 -0.646 -24.665 1.00 85.06 141 GLN A N 1
ATOM 1104 C CA . GLN A 1 141 ? 11.813 -0.896 -23.420 1.00 85.06 141 GLN A CA 1
ATOM 1105 C C . GLN A 1 141 ? 10.457 -0.187 -23.356 1.00 85.06 141 GLN A C 1
ATOM 1107 O O . GLN A 1 141 ? 9.575 -0.670 -22.650 1.00 85.06 141 GLN A O 1
ATOM 1112 N N . SER A 1 142 ? 10.273 0.897 -24.110 1.00 86.88 142 SER A N 1
ATOM 1113 C CA . SER A 1 142 ? 8.989 1.592 -24.228 1.00 86.88 142 SER A CA 1
ATOM 1114 C C . SER A 1 142 ? 7.967 0.865 -25.098 1.00 86.88 142 SER A C 1
ATOM 1116 O O . SER A 1 142 ? 6.770 1.115 -24.961 1.00 86.88 142 SER A O 1
ATOM 1118 N N . ASP A 1 143 ? 8.390 -0.101 -25.920 1.00 89.62 143 ASP A N 1
ATOM 1119 C CA . ASP A 1 143 ? 7.467 -1.034 -26.565 1.00 89.62 143 ASP A CA 1
ATOM 1120 C C . ASP A 1 143 ? 7.046 -2.146 -25.597 1.00 89.62 143 ASP A C 1
ATOM 1122 O O . ASP A 1 143 ? 7.679 -3.205 -25.499 1.00 89.62 143 ASP A O 1
ATOM 1126 N N . PHE A 1 144 ? 5.929 -1.916 -24.907 1.00 89.19 144 PHE A N 1
ATOM 1127 C CA . PHE A 1 144 ? 5.363 -2.852 -23.938 1.00 89.19 144 PHE A CA 1
ATOM 1128 C C . PHE A 1 144 ? 5.030 -4.231 -24.517 1.00 89.19 144 PHE A C 1
ATOM 1130 O O . PHE A 1 144 ? 5.094 -5.215 -23.782 1.00 89.19 144 PHE A O 1
ATOM 1137 N N . ASN A 1 145 ? 4.739 -4.338 -25.820 1.00 88.31 145 ASN A N 1
ATOM 1138 C CA . ASN A 1 145 ? 4.448 -5.630 -26.455 1.00 88.31 145 ASN A CA 1
ATOM 1139 C C . ASN A 1 145 ? 5.692 -6.517 -26.571 1.00 88.31 145 ASN A C 1
ATOM 1141 O O . ASN A 1 145 ? 5.579 -7.734 -26.713 1.00 88.31 145 ASN A O 1
ATOM 1145 N N . SER A 1 146 ? 6.878 -5.909 -26.529 1.00 89.00 146 SER A N 1
ATOM 1146 C CA . SER A 1 146 ? 8.161 -6.604 -26.635 1.00 89.00 146 SER A CA 1
ATOM 1147 C C . SER A 1 146 ? 8.772 -6.968 -25.276 1.00 89.00 146 SER A C 1
ATOM 1149 O O . SER A 1 146 ? 9.795 -7.657 -25.221 1.00 89.00 146 SER A O 1
ATOM 1151 N N . LEU A 1 147 ? 8.170 -6.513 -24.169 1.00 89.81 147 LEU A N 1
ATOM 1152 C CA . LEU A 1 147 ? 8.672 -6.773 -22.823 1.00 89.81 147 LEU A CA 1
ATOM 1153 C C . LEU A 1 147 ? 8.405 -8.225 -22.408 1.00 89.81 147 LEU A C 1
ATOM 1155 O O . LEU A 1 147 ? 7.294 -8.600 -22.050 1.00 89.81 147 LEU A O 1
ATOM 1159 N N . GLU A 1 148 ? 9.460 -9.037 -22.377 1.00 90.62 148 GLU A N 1
ATOM 1160 C CA . GLU A 1 148 ? 9.382 -10.424 -21.893 1.00 90.62 148 GLU A CA 1
ATOM 1161 C C . GLU A 1 148 ? 9.406 -10.517 -20.360 1.00 90.62 148 GLU A C 1
ATOM 1163 O O . GLU A 1 148 ? 8.757 -11.373 -19.759 1.00 90.62 148 GLU A O 1
ATOM 1168 N N . VAL A 1 149 ? 10.185 -9.644 -19.713 1.00 89.44 149 VAL A N 1
ATOM 1169 C CA . VAL A 1 149 ? 10.397 -9.651 -18.262 1.00 89.44 149 VAL A CA 1
ATOM 1170 C C . VAL A 1 149 ? 10.290 -8.237 -17.723 1.00 89.44 149 VAL A C 1
ATOM 1172 O O . VAL A 1 149 ? 11.032 -7.339 -18.118 1.00 89.44 149 VAL A O 1
ATOM 1175 N N . VAL A 1 150 ? 9.405 -8.069 -16.746 1.00 90.44 150 VAL A N 1
ATOM 1176 C CA . VAL A 1 150 ? 9.158 -6.794 -16.081 1.00 90.44 150 VAL A CA 1
ATOM 1177 C C . VAL A 1 150 ? 9.626 -6.878 -14.632 1.00 90.44 150 VAL A C 1
ATOM 1179 O O . VAL A 1 150 ? 9.246 -7.780 -13.884 1.00 90.44 150 VAL A O 1
ATOM 1182 N N . ASN A 1 151 ? 10.416 -5.896 -14.201 1.00 90.69 151 ASN A N 1
ATOM 1183 C CA . ASN A 1 151 ? 10.760 -5.710 -12.798 1.00 90.69 151 ASN A CA 1
ATOM 1184 C C . ASN A 1 151 ? 9.991 -4.511 -12.235 1.00 90.69 151 ASN A C 1
ATOM 1186 O O . ASN A 1 151 ? 10.185 -3.384 -12.667 1.00 90.69 151 ASN A O 1
ATOM 1190 N N . VAL A 1 152 ? 9.174 -4.728 -11.209 1.00 90.19 152 VAL A N 1
ATOM 1191 C CA . VAL A 1 152 ? 8.469 -3.655 -10.477 1.00 90.19 152 VAL A CA 1
ATOM 1192 C C . VAL A 1 152 ? 8.796 -3.681 -8.984 1.00 90.19 152 VAL A C 1
ATOM 1194 O O . VAL A 1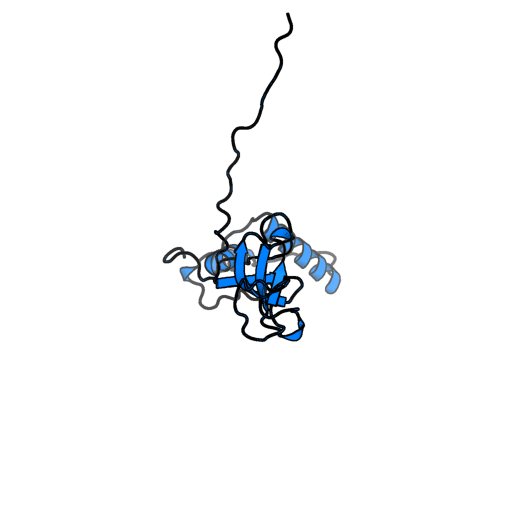 152 ? 8.004 -3.282 -8.130 1.00 90.19 152 VAL A O 1
ATOM 1197 N N . ARG A 1 153 ? 9.985 -4.182 -8.632 1.00 87.50 153 ARG A N 1
ATOM 1198 C CA . ARG A 1 153 ? 10.435 -4.191 -7.240 1.00 87.50 153 ARG A CA 1
ATOM 1199 C C . ARG A 1 153 ? 10.506 -2.752 -6.724 1.00 87.50 153 ARG A C 1
ATOM 1201 O O . ARG A 1 153 ? 10.968 -1.867 -7.435 1.00 87.50 153 ARG A O 1
ATOM 1208 N N . LEU A 1 154 ? 10.083 -2.552 -5.475 1.00 83.62 154 LEU A N 1
ATOM 1209 C CA . LEU A 1 154 ? 10.069 -1.249 -4.791 1.00 83.62 154 LEU A CA 1
ATOM 1210 C C . LEU A 1 154 ? 9.138 -0.197 -5.422 1.00 83.62 154 LEU A C 1
ATOM 1212 O O . LEU A 1 154 ? 9.166 0.952 -5.011 1.00 83.62 154 LEU A O 1
ATOM 1216 N N . GLN A 1 155 ? 8.269 -0.581 -6.362 1.00 87.44 155 GLN A N 1
ATOM 1217 C CA . GLN A 1 155 ? 7.283 0.324 -6.968 1.00 87.44 155 GLN A CA 1
ATOM 1218 C C . GLN A 1 155 ? 5.950 0.362 -6.203 1.00 87.44 155 GLN A C 1
ATOM 1220 O O . GLN A 1 155 ? 4.966 0.871 -6.726 1.00 87.44 155 GLN A O 1
ATOM 1225 N N . HIS A 1 156 ? 5.895 -0.212 -4.993 1.00 90.00 156 HIS A N 1
ATOM 1226 C CA . HIS A 1 156 ? 4.695 -0.267 -4.144 1.00 90.00 156 HIS A CA 1
ATOM 1227 C C . HIS A 1 156 ? 3.436 -0.764 -4.884 1.00 90.00 156 HIS A C 1
ATOM 1229 O O . HIS A 1 156 ? 2.330 -0.279 -4.659 1.00 90.00 156 HIS A O 1
ATOM 1235 N N . VAL A 1 157 ? 3.602 -1.746 -5.776 1.00 92.00 157 VAL A N 1
ATOM 1236 C CA . VAL A 1 157 ? 2.488 -2.321 -6.537 1.00 92.00 157 VAL A CA 1
ATOM 1237 C C . VAL A 1 157 ? 1.555 -3.085 -5.606 1.00 92.00 157 VAL A C 1
ATOM 1239 O O . VAL A 1 157 ? 1.999 -3.968 -4.870 1.00 92.00 157 VAL A O 1
ATOM 1242 N N . ASN A 1 158 ? 0.260 -2.774 -5.655 1.00 90.50 158 ASN A N 1
ATOM 1243 C CA . ASN A 1 158 ? -0.740 -3.425 -4.806 1.00 90.50 158 ASN A CA 1
ATOM 1244 C C . ASN A 1 158 ? -1.993 -3.940 -5.518 1.00 90.50 158 ASN A C 1
ATOM 1246 O O . ASN A 1 158 ? -2.807 -4.621 -4.894 1.00 90.50 158 ASN A O 1
ATOM 1250 N N . ASN A 1 159 ? -2.167 -3.621 -6.792 1.00 89.12 159 ASN A N 1
ATOM 1251 C CA . ASN A 1 159 ? -3.273 -4.103 -7.602 1.00 89.12 159 ASN A CA 1
ATOM 1252 C C . ASN A 1 159 ? -2.812 -4.234 -9.055 1.00 89.12 159 ASN A C 1
ATOM 1254 O O . ASN A 1 159 ? -1.775 -3.691 -9.424 1.00 89.12 159 ASN A O 1
ATOM 1258 N N . ILE A 1 160 ? -3.556 -4.969 -9.878 1.00 88.50 160 ILE A N 1
ATOM 1259 C CA . ILE A 1 160 ? -3.162 -5.201 -11.272 1.00 88.50 160 ILE A CA 1
ATOM 1260 C C . ILE A 1 160 ? -3.417 -3.986 -12.181 1.00 88.50 160 ILE A C 1
ATOM 1262 O O . ILE A 1 160 ? -2.712 -3.819 -13.169 1.00 88.50 160 ILE A O 1
ATOM 1266 N N . GLY A 1 161 ? -4.342 -3.100 -11.808 1.00 86.19 161 GLY A N 1
ATOM 1267 C CA . GLY A 1 161 ? -4.820 -1.994 -12.641 1.00 86.19 161 GLY A CA 1
ATOM 1268 C C . GLY A 1 161 ? -6.147 -2.324 -13.308 1.00 86.19 161 GLY A C 1
ATOM 1269 O O . GLY A 1 161 ? -6.844 -3.257 -12.892 1.00 86.19 161 GLY A O 1
ATOM 1270 N N . THR A 1 162 ? -6.513 -1.548 -14.327 1.00 84.00 162 THR A N 1
ATOM 1271 C CA . THR A 1 162 ? -7.729 -1.833 -15.090 1.00 84.00 162 THR A CA 1
ATOM 1272 C C . THR A 1 162 ? -7.460 -2.917 -16.144 1.00 84.00 162 THR A C 1
ATOM 1274 O O . THR A 1 162 ? -6.373 -2.963 -16.726 1.00 84.00 162 THR A O 1
ATOM 1277 N N . PRO A 1 163 ? -8.398 -3.858 -16.376 1.00 82.50 163 PRO A N 1
ATOM 1278 C CA . PRO A 1 163 ? -8.238 -4.844 -17.440 1.00 82.50 163 PRO A CA 1
ATOM 1279 C C . PRO A 1 163 ? -8.041 -4.167 -18.802 1.00 82.50 163 PRO A C 1
ATOM 1281 O O . PRO A 1 163 ? -8.740 -3.203 -19.106 1.00 82.50 163 PRO A O 1
ATOM 1284 N N . TYR A 1 164 ? -7.144 -4.715 -19.628 1.00 81.38 164 TYR A N 1
ATOM 1285 C CA . TYR A 1 164 ? -6.842 -4.237 -20.990 1.00 81.38 164 TYR A CA 1
ATOM 1286 C C . TYR A 1 164 ? -6.215 -2.833 -21.070 1.00 81.38 164 TYR A C 1
ATOM 1288 O O . TYR A 1 164 ? -6.287 -2.176 -22.104 1.00 81.38 164 TYR A O 1
ATOM 1296 N N . GLU A 1 165 ? -5.611 -2.360 -19.979 1.00 77.31 165 GLU A N 1
ATOM 1297 C CA . GLU A 1 165 ? -4.958 -1.047 -19.921 1.00 77.31 165 GLU A CA 1
ATOM 1298 C C . GLU A 1 165 ? -3.541 -1.036 -20.532 1.00 77.31 165 GLU A C 1
ATOM 1300 O O . GLU A 1 165 ? -2.987 0.031 -20.801 1.00 77.31 165 GLU A O 1
ATOM 1305 N N . LEU A 1 166 ? -2.947 -2.207 -20.755 1.00 72.38 166 LEU A N 1
ATOM 1306 C CA . LEU A 1 166 ? -1.597 -2.400 -21.286 1.00 72.38 166 LEU A CA 1
ATOM 1307 C C . LEU A 1 166 ? -1.597 -3.515 -22.327 1.00 72.38 166 LEU A C 1
ATOM 1309 O O . LEU A 1 166 ? -2.284 -4.534 -22.070 1.00 72.38 166 LEU A O 1
#

InterPro domains:
  IPR000938 CAP Gly-rich domain [PF01302] (22-87)
  IPR000938 CAP Gly-rich domain [PS00845] (39-71)
  IPR000938 CAP Gly-rich domain [PS50245] (39-83)
  IPR000938 CAP Gly-rich domain [SM01052] (22-88)
  IPR036859 CAP Gly-rich domain superfamily [G3DSA:2.30.30.190] (9-97)
  IPR036859 CAP Gly-rich domain superfamily [SSF74924] (7-158)